Protein AF-A0A3D0M753-F1 (afdb_monomer_lite)

Radius of gyration: 14.74 Å; chains: 1; bounding box: 38×19×40 Å

Foldseek 3Di:
DAKDQFDDPPPPPVLVVVCVVVVGRRHIDDDQDQDDDDPPDDPVCSVPDDDDPVSVVVVVVSVVLVVVLVVCCVPVNNVVSRVVRVDDPDD

Secondary structure (DSSP, 8-state):
-EEESS---TT-HHHHHHHHHHT---S-EEEPP--PPPTT--HHHHHHSPPPHHHHHHHHHHHHHHHHHHHHHHHH-HHHHHHHHS-----

Structure (mmCIF, N/CA/C/O backbone):
data_AF-A0A3D0M753-F1
#
_entry.id   AF-A0A3D0M753-F1
#
loop_
_atom_site.group_PDB
_atom_site.id
_atom_site.type_symbol
_atom_site.label_atom_id
_atom_site.label_alt_id
_atom_site.label_comp_id
_atom_site.label_asym_id
_atom_site.label_entity_id
_atom_site.label_seq_id
_atom_site.pdbx_PDB_ins_code
_atom_site.Cartn_x
_atom_site.Cartn_y
_atom_site.Cartn_z
_atom_site.occupancy
_atom_site.B_iso_or_equiv
_atom_site.auth_seq_id
_atom_site.auth_comp_id
_atom_site.auth_asym_id
_atom_site.auth_atom_id
_atom_site.pdbx_PDB_model_num
ATOM 1 N N . ILE A 1 1 ? 5.019 1.451 2.606 1.00 94.50 1 ILE A N 1
ATOM 2 C CA . ILE A 1 1 ? 3.574 1.197 2.353 1.00 94.50 1 ILE A CA 1
ATOM 3 C C . ILE A 1 1 ? 2.748 2.420 2.750 1.00 94.50 1 ILE A C 1
ATOM 5 O O . ILE A 1 1 ? 3.314 3.350 3.311 1.00 94.50 1 ILE A O 1
ATOM 9 N N . ARG A 1 2 ? 1.442 2.458 2.454 1.00 96.19 2 ARG A N 1
ATOM 10 C CA . ARG A 1 2 ? 0.541 3.503 2.964 1.00 96.19 2 ARG A CA 1
ATOM 11 C C . ARG A 1 2 ? -0.876 2.990 3.207 1.00 96.19 2 ARG A C 1
ATOM 13 O O . ARG A 1 2 ? -1.536 2.550 2.274 1.00 96.19 2 ARG A O 1
ATOM 20 N N . ILE A 1 3 ? -1.369 3.137 4.426 1.00 97.94 3 ILE A N 1
ATOM 21 C CA . ILE A 1 3 ? -2.724 2.791 4.854 1.00 97.94 3 ILE A CA 1
ATOM 22 C C . ILE A 1 3 ? -3.667 3.977 4.616 1.00 97.94 3 ILE A C 1
ATOM 24 O O . ILE A 1 3 ? -3.324 5.135 4.888 1.00 97.94 3 ILE A O 1
ATOM 28 N N . ARG A 1 4 ? -4.865 3.694 4.101 1.00 97.12 4 ARG A N 1
ATOM 29 C CA . ARG A 1 4 ? -5.956 4.657 3.900 1.00 97.12 4 ARG A CA 1
ATOM 30 C C . ARG A 1 4 ? -7.256 4.090 4.462 1.00 97.12 4 ARG A C 1
ATOM 32 O O . ARG A 1 4 ? -7.538 2.922 4.232 1.00 97.12 4 ARG A O 1
ATOM 39 N N . LYS A 1 5 ? -8.057 4.928 5.131 1.00 97.00 5 LYS A N 1
ATOM 40 C CA . LYS A 1 5 ? -9.409 4.567 5.602 1.00 97.00 5 LYS A CA 1
ATOM 41 C C . LYS A 1 5 ? -10.434 4.454 4.469 1.00 97.00 5 LYS A C 1
ATOM 43 O O . LYS A 1 5 ? -11.421 3.750 4.622 1.00 97.00 5 LYS A O 1
ATOM 48 N N . ASN A 1 6 ? -10.224 5.206 3.388 1.00 97.06 6 ASN A N 1
ATOM 49 C CA . ASN A 1 6 ? -11.111 5.312 2.231 1.00 97.06 6 ASN A CA 1
ATOM 50 C C . ASN A 1 6 ? -10.407 6.043 1.066 1.00 97.06 6 ASN A C 1
ATOM 52 O O . ASN A 1 6 ? -9.221 6.394 1.159 1.00 97.06 6 ASN A O 1
ATOM 56 N N . GLY A 1 7 ? -11.145 6.267 -0.024 1.00 96.44 7 GLY A N 1
ATOM 57 C CA . GLY A 1 7 ? -10.802 7.185 -1.115 1.00 96.44 7 GLY A CA 1
ATOM 58 C C . GLY A 1 7 ? -10.946 6.553 -2.501 1.00 96.44 7 GLY A C 1
ATOM 59 O O . GLY A 1 7 ? -11.110 5.338 -2.615 1.00 96.44 7 GLY A O 1
ATOM 60 N N . SER A 1 8 ? -10.712 7.329 -3.559 1.00 96.50 8 SER A N 1
ATOM 61 C CA . SER A 1 8 ? -10.878 6.874 -4.948 1.00 96.50 8 SER A CA 1
ATOM 62 C C . SER A 1 8 ? -9.939 5.731 -5.378 1.00 96.50 8 SER A C 1
ATOM 64 O O . SER A 1 8 ? -8.919 5.434 -4.742 1.00 96.50 8 SER A O 1
ATOM 66 N N . ALA A 1 9 ? -10.258 5.109 -6.518 1.00 96.00 9 ALA A N 1
ATOM 67 C CA . ALA A 1 9 ? -9.491 3.999 -7.085 1.00 96.00 9 ALA A CA 1
ATOM 68 C C . ALA A 1 9 ? -8.061 4.366 -7.527 1.00 96.00 9 ALA A C 1
ATOM 70 O O . ALA A 1 9 ? -7.235 3.474 -7.702 1.00 96.00 9 ALA A O 1
ATOM 71 N N . GLY A 1 10 ? -7.758 5.655 -7.732 1.00 91.81 10 GLY A N 1
ATOM 72 C CA . GLY A 1 10 ? -6.410 6.112 -8.092 1.00 91.81 10 GLY A CA 1
ATOM 73 C C . GLY A 1 10 ? -5.828 5.445 -9.345 1.00 91.81 10 GLY A C 1
ATOM 74 O O . GLY A 1 10 ? -4.646 5.127 -9.359 1.00 91.81 10 GLY A O 1
ATOM 75 N N . GLY A 1 11 ? -6.664 5.173 -10.353 1.00 91.44 11 GLY A N 1
ATOM 76 C CA . GLY A 1 11 ? -6.259 4.523 -11.607 1.00 91.44 11 GLY A CA 1
ATOM 77 C C . GLY A 1 11 ? -6.255 2.989 -11.587 1.00 91.44 11 GLY A C 1
ATOM 78 O O . GLY A 1 11 ? -6.2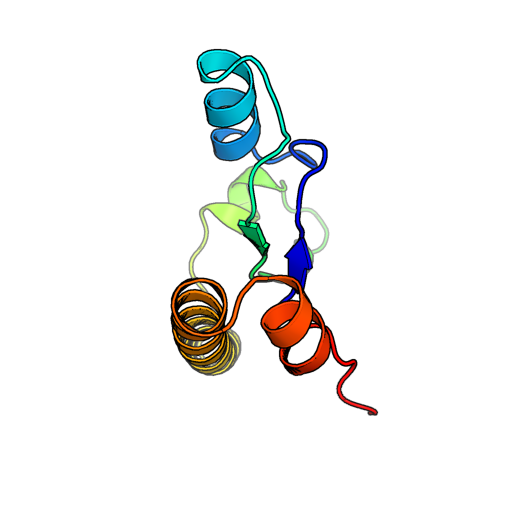08 2.385 -12.651 1.00 91.44 11 GLY A O 1
ATOM 79 N N . HIS A 1 12 ? -6.390 2.341 -10.425 1.00 95.56 12 HIS A N 1
ATOM 80 C CA . HIS A 1 12 ? -6.310 0.882 -10.311 1.00 95.56 12 HIS A CA 1
ATOM 81 C C . HIS A 1 12 ? -7.634 0.193 -10.685 1.00 95.56 12 HIS A C 1
ATOM 83 O O . HIS A 1 12 ? -8.645 0.366 -10.002 1.00 95.56 12 HIS A O 1
ATOM 89 N N . ASN A 1 13 ? -7.629 -0.654 -11.720 1.00 96.06 13 ASN A N 1
ATOM 90 C CA . ASN A 1 13 ? -8.850 -1.289 -12.244 1.00 96.06 13 ASN A CA 1
ATOM 91 C C . ASN A 1 13 ? -9.530 -2.232 -11.234 1.00 96.06 13 ASN A C 1
ATOM 93 O O . ASN A 1 13 ? -10.740 -2.143 -11.048 1.00 96.06 13 ASN A O 1
ATOM 97 N N . GLY A 1 14 ? -8.765 -3.039 -10.488 1.00 96.31 14 GLY A N 1
ATOM 98 C CA . GLY A 1 14 ? -9.322 -3.851 -9.391 1.00 96.31 14 GLY A CA 1
ATOM 99 C C . GLY A 1 14 ? -10.045 -3.017 -8.319 1.00 96.31 14 GLY A C 1
ATOM 100 O O . GLY A 1 14 ? -11.167 -3.330 -7.939 1.00 96.31 14 GLY A O 1
ATOM 101 N N . MET A 1 15 ? -9.462 -1.888 -7.900 1.00 97.44 15 MET A N 1
ATOM 102 C CA . MET A 1 15 ? -10.100 -0.968 -6.955 1.00 97.44 15 MET A CA 1
ATOM 103 C C . MET A 1 15 ? -11.354 -0.302 -7.524 1.00 97.44 15 MET A C 1
ATOM 105 O O . MET A 1 15 ? -12.312 -0.121 -6.778 1.00 97.44 15 MET A O 1
ATOM 109 N N . LYS A 1 16 ? -11.370 0.054 -8.819 1.00 98.00 16 LYS A N 1
ATOM 110 C CA . LYS A 1 16 ? -12.586 0.561 -9.482 1.00 98.00 16 LYS A CA 1
ATOM 111 C C . LYS A 1 16 ? -13.711 -0.471 -9.398 1.00 98.00 16 LYS A C 1
ATOM 113 O O . LYS A 1 16 ? -14.812 -0.112 -9.001 1.00 98.00 16 LYS A O 1
ATOM 118 N N . SER A 1 17 ? -13.403 -1.733 -9.701 1.00 98.50 17 SER A N 1
ATOM 119 C CA . SER A 1 17 ? -14.355 -2.846 -9.626 1.00 98.50 17 SER A CA 1
ATOM 120 C C . SER A 1 17 ? -14.913 -3.021 -8.210 1.00 98.50 17 SER A C 1
ATOM 122 O O . SER A 1 17 ? -16.124 -2.985 -8.021 1.00 98.50 17 SER A O 1
ATOM 124 N N . ILE A 1 18 ? -14.051 -3.094 -7.188 1.00 98.19 18 ILE A N 1
ATOM 125 C CA . ILE A 1 18 ? -14.495 -3.237 -5.789 1.00 98.19 18 ILE A CA 1
ATOM 126 C C . ILE A 1 18 ? -15.412 -2.076 -5.373 1.00 98.19 18 ILE A C 1
ATOM 128 O O . ILE A 1 18 ? -16.476 -2.311 -4.810 1.00 98.19 18 ILE A O 1
ATOM 132 N N . ILE A 1 19 ? -15.035 -0.828 -5.676 1.00 98.38 19 ILE A N 1
ATOM 133 C CA . ILE A 1 19 ? -15.854 0.351 -5.348 1.00 98.38 19 ILE A CA 1
ATOM 134 C C . ILE A 1 19 ? -17.205 0.300 -6.069 1.00 98.38 19 ILE A C 1
ATOM 136 O O . ILE A 1 19 ? -18.226 0.615 -5.463 1.00 98.38 19 ILE A O 1
ATOM 140 N N . GLN A 1 20 ? -17.219 -0.108 -7.341 1.00 98.25 20 GLN A N 1
ATOM 141 C CA . GLN A 1 20 ? -18.443 -0.249 -8.127 1.00 98.25 20 GLN A CA 1
ATOM 142 C C . GLN A 1 20 ? -19.390 -1.285 -7.510 1.00 98.25 20 GLN A C 1
ATOM 144 O O . GLN A 1 20 ? -20.561 -0.978 -7.310 1.00 98.25 20 GLN A O 1
ATOM 149 N N . TYR A 1 21 ? -18.894 -2.479 -7.175 1.00 98.38 21 TYR A N 1
ATOM 150 C CA . TYR A 1 21 ? -19.723 -3.550 -6.610 1.00 98.38 21 TYR A CA 1
ATOM 151 C C . TYR A 1 21 ? -20.180 -3.275 -5.174 1.00 98.38 21 TYR A C 1
ATOM 153 O O . TYR A 1 21 ? -21.271 -3.687 -4.795 1.00 98.38 21 TYR A O 1
ATOM 161 N N . LEU A 1 22 ? -19.378 -2.565 -4.376 1.00 97.94 22 LEU A N 1
ATOM 162 C CA . LEU A 1 22 ? -19.760 -2.174 -3.016 1.00 97.94 22 LEU A CA 1
ATOM 163 C C . LEU A 1 22 ? -20.613 -0.895 -2.968 1.00 97.94 22 LEU A C 1
ATOM 165 O O . LEU A 1 22 ? -21.181 -0.584 -1.923 1.00 97.94 22 LEU A O 1
ATOM 169 N N . GLY A 1 23 ? -20.659 -0.109 -4.049 1.00 98.19 23 GLY A N 1
ATOM 170 C CA . GLY A 1 23 ? -21.320 1.201 -4.082 1.00 98.19 23 GLY A CA 1
ATOM 171 C C . GLY A 1 23 ? -20.671 2.256 -3.174 1.00 98.19 23 GLY A C 1
ATOM 172 O O . GLY A 1 23 ? -21.257 3.306 -2.913 1.00 98.19 23 GLY A O 1
ATOM 173 N N . THR A 1 24 ? -19.473 1.996 -2.645 1.00 98.06 24 THR A N 1
ATOM 174 C CA . THR A 1 24 ? -18.774 2.905 -1.734 1.00 98.06 24 THR A CA 1
ATOM 175 C C . THR A 1 24 ? -17.267 2.685 -1.770 1.00 98.06 24 THR A C 1
ATOM 177 O O . THR A 1 24 ? -16.787 1.585 -2.026 1.00 98.06 24 THR A O 1
ATOM 180 N N . ASP A 1 25 ? -16.506 3.735 -1.470 1.00 97.50 25 ASP A N 1
ATOM 181 C CA . ASP A 1 25 ? -15.052 3.702 -1.300 1.00 97.50 25 ASP A CA 1
ATOM 182 C C . ASP A 1 25 ? -14.620 3.770 0.176 1.00 97.50 25 ASP A C 1
ATOM 184 O O . ASP A 1 25 ? -13.432 3.925 0.486 1.00 97.50 25 ASP A O 1
ATOM 188 N N . ARG A 1 26 ? -15.595 3.655 1.089 1.00 97.38 26 ARG A N 1
ATOM 189 C CA . ARG A 1 26 ? -15.445 3.779 2.543 1.00 97.38 26 ARG A CA 1
ATOM 190 C C . ARG A 1 26 ? -14.962 2.486 3.191 1.00 97.38 26 ARG A C 1
ATOM 192 O O . ARG A 1 26 ? -15.581 1.982 4.122 1.00 97.38 26 ARG A O 1
ATOM 199 N N . PHE A 1 27 ? -13.851 1.958 2.695 1.00 96.38 27 PHE A N 1
ATOM 200 C CA . PHE A 1 27 ? -13.220 0.770 3.255 1.00 96.38 27 PHE A CA 1
ATOM 201 C C . PHE A 1 27 ? -11.698 0.930 3.363 1.00 96.38 27 PHE A C 1
ATOM 203 O O . PHE A 1 27 ? -11.066 1.582 2.514 1.00 96.38 27 PHE A O 1
ATOM 210 N N . PRO A 1 28 ? -11.095 0.343 4.414 1.00 96.38 28 PRO A N 1
ATOM 211 C CA . PRO A 1 28 ? -9.671 0.444 4.653 1.00 96.38 28 PRO A CA 1
ATOM 212 C C . PRO A 1 28 ? -8.876 -0.315 3.591 1.00 96.38 28 PRO A C 1
ATOM 214 O O . PRO A 1 28 ? -9.284 -1.374 3.120 1.00 96.38 28 PRO A O 1
ATOM 217 N N . ARG A 1 29 ? -7.709 0.215 3.225 1.00 97.12 29 ARG A N 1
ATOM 218 C CA . ARG A 1 29 ? -6.778 -0.460 2.315 1.00 97.12 29 ARG A CA 1
ATOM 219 C C . ARG A 1 29 ? -5.330 -0.096 2.585 1.00 97.12 29 ARG A C 1
ATOM 221 O O . ARG A 1 29 ? -5.016 1.036 2.966 1.00 97.12 29 ARG A O 1
ATOM 228 N N . ILE A 1 30 ? -4.446 -1.044 2.299 1.00 97.62 30 ILE A N 1
ATOM 229 C CA . ILE A 1 30 ? -2.996 -0.868 2.334 1.00 97.62 30 ILE A CA 1
ATOM 230 C C . ILE A 1 30 ? -2.502 -0.727 0.895 1.00 97.62 30 ILE A C 1
ATOM 232 O O . ILE A 1 30 ? -2.765 -1.571 0.047 1.00 97.62 30 ILE A O 1
ATOM 236 N N . ARG A 1 31 ? -1.787 0.359 0.606 1.00 95.94 31 ARG A N 1
ATOM 237 C CA . ARG A 1 31 ? -1.114 0.583 -0.674 1.00 95.94 31 ARG A CA 1
ATOM 238 C C . ARG A 1 31 ? 0.346 0.168 -0.554 1.00 95.94 31 ARG A C 1
ATOM 240 O O . ARG A 1 31 ? 1.093 0.750 0.240 1.00 95.94 31 ARG A O 1
ATOM 247 N N . VAL A 1 32 ? 0.752 -0.784 -1.380 1.00 95.19 32 VAL A N 1
ATOM 248 C CA . VAL A 1 32 ? 2.157 -1.130 -1.603 1.00 95.19 32 VAL A CA 1
ATOM 249 C C . VAL A 1 32 ? 2.601 -0.409 -2.874 1.00 95.19 32 VAL A C 1
ATOM 251 O O . VAL A 1 32 ? 1.911 -0.457 -3.888 1.00 95.19 32 VAL A O 1
ATOM 254 N N . GLY A 1 33 ? 3.670 0.380 -2.783 1.00 91.44 33 GLY A N 1
ATOM 255 C CA . GLY A 1 33 ? 4.177 1.132 -3.929 1.00 91.44 33 GLY A CA 1
ATOM 256 C C . GLY A 1 33 ? 5.082 0.243 -4.769 1.00 91.44 33 GLY A C 1
ATOM 257 O O . GLY A 1 33 ? 5.979 -0.374 -4.209 1.00 91.44 33 GLY A O 1
ATOM 258 N N . VAL A 1 34 ? 4.859 0.218 -6.081 1.00 90.69 34 VAL A N 1
ATOM 259 C CA . VAL A 1 34 ? 5.651 -0.568 -7.046 1.00 90.69 34 VAL A CA 1
ATOM 260 C C . VAL A 1 34 ? 6.635 0.289 -7.852 1.00 90.69 34 VAL A C 1
ATOM 262 O O . VAL A 1 34 ? 7.228 -0.185 -8.804 1.00 90.69 34 VAL A O 1
ATOM 265 N N . GLY A 1 35 ? 6.823 1.552 -7.460 1.00 88.25 35 GLY A N 1
ATOM 266 C CA . GLY A 1 35 ? 7.670 2.498 -8.186 1.00 88.25 35 GLY A CA 1
ATOM 267 C C . GLY A 1 35 ? 6.917 3.286 -9.258 1.00 88.25 35 GLY A C 1
ATOM 268 O O . GLY A 1 35 ? 5.687 3.250 -9.341 1.00 88.25 35 GLY A O 1
ATOM 269 N N . ALA A 1 36 ? 7.671 4.088 -10.006 1.00 88.56 36 ALA A N 1
ATOM 270 C CA . ALA A 1 36 ? 7.178 4.777 -11.189 1.00 88.56 36 ALA A CA 1
ATOM 271 C C . ALA A 1 36 ? 7.558 3.958 -12.421 1.00 88.56 36 ALA A C 1
ATOM 273 O O . ALA A 1 36 ? 8.656 3.404 -12.472 1.00 88.56 36 ALA A O 1
ATOM 274 N N . LYS A 1 37 ? 6.670 3.932 -13.418 1.00 91.25 37 LYS A N 1
ATOM 275 C CA . LYS A 1 37 ? 6.969 3.277 -14.690 1.00 91.25 37 LYS A CA 1
ATOM 276 C C . LYS A 1 37 ? 8.230 3.891 -15.323 1.00 91.25 37 LYS A C 1
ATOM 278 O O . LYS A 1 37 ? 8.379 5.118 -15.258 1.00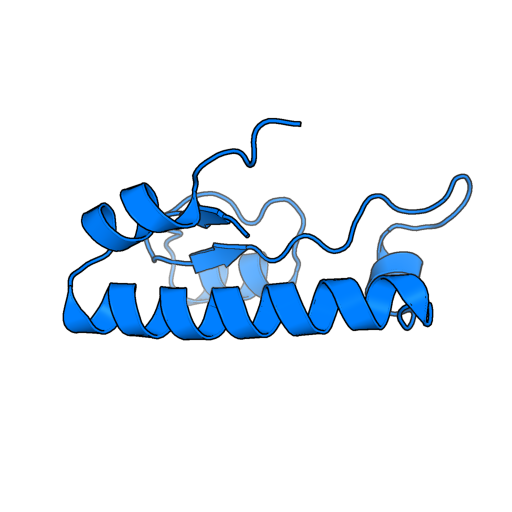 91.25 37 LYS A O 1
ATOM 283 N N . PRO A 1 38 ? 9.092 3.085 -15.963 1.00 91.00 38 PRO A N 1
ATOM 284 C CA . PRO A 1 38 ? 10.196 3.603 -16.758 1.00 91.00 38 PRO A CA 1
ATOM 285 C C . PRO A 1 38 ? 9.722 4.562 -17.859 1.00 91.00 38 PRO A C 1
ATOM 287 O O . PRO A 1 38 ? 8.559 4.548 -18.287 1.00 91.00 38 PRO A O 1
ATOM 290 N N . GLU A 1 39 ? 10.629 5.416 -18.328 1.00 94.00 39 GLU A N 1
ATOM 291 C CA . GLU A 1 39 ? 10.347 6.304 -19.453 1.00 94.00 39 GLU A CA 1
ATOM 292 C C . GLU A 1 39 ? 9.997 5.486 -20.708 1.00 94.00 39 GLU A C 1
ATOM 294 O O . GLU A 1 39 ? 10.569 4.428 -20.960 1.00 94.00 39 GLU A O 1
ATOM 299 N N . GLY A 1 40 ? 8.995 5.939 -21.466 1.00 93.31 40 GLY A N 1
ATOM 300 C CA . GLY A 1 40 ? 8.520 5.253 -22.674 1.00 93.31 40 GLY A CA 1
ATOM 301 C C . GLY A 1 40 ? 7.610 4.035 -22.456 1.00 93.31 40 GLY A C 1
ATOM 302 O O . GLY A 1 40 ? 7.006 3.580 -23.420 1.00 93.31 40 GLY A O 1
ATOM 303 N N . TRP A 1 41 ? 7.446 3.532 -21.228 1.00 93.94 41 TRP A N 1
ATOM 304 C CA . TRP A 1 41 ? 6.562 2.387 -20.952 1.00 93.94 41 TRP A CA 1
ATOM 305 C C . TRP A 1 41 ? 5.095 2.796 -20.792 1.00 93.94 41 TRP A C 1
ATOM 307 O O . TRP A 1 41 ? 4.814 3.866 -20.238 1.00 93.94 41 TRP A O 1
ATOM 317 N N . ASP A 1 42 ? 4.148 1.935 -21.181 1.00 93.56 42 ASP A N 1
ATOM 318 C CA . ASP A 1 42 ? 2.769 2.045 -20.693 1.00 93.56 42 ASP A CA 1
ATOM 319 C C . ASP A 1 42 ? 2.721 1.666 -19.201 1.00 93.56 42 ASP A C 1
ATOM 321 O O . ASP A 1 42 ? 3.521 0.876 -18.691 1.00 93.56 42 ASP A O 1
ATOM 325 N N . LEU A 1 43 ? 1.780 2.256 -18.464 1.00 90.69 43 LEU A N 1
ATOM 326 C CA . LEU A 1 43 ? 1.542 1.889 -17.075 1.00 90.69 43 LEU A CA 1
ATOM 327 C C . LEU A 1 43 ? 1.074 0.430 -16.947 1.00 90.69 43 LEU A C 1
ATOM 329 O O . LEU A 1 43 ? 1.457 -0.228 -15.983 1.00 90.69 43 LEU A O 1
ATOM 333 N N . ALA A 1 44 ? 0.265 -0.060 -17.891 1.00 92.31 44 ALA A N 1
ATOM 334 C CA . ALA A 1 44 ? -0.215 -1.437 -17.928 1.00 92.31 44 ALA A CA 1
ATOM 335 C C . ALA A 1 44 ? 0.948 -2.431 -18.054 1.00 92.31 44 ALA A C 1
ATOM 337 O O . ALA A 1 44 ? 1.018 -3.381 -17.277 1.00 92.31 44 ALA A O 1
ATOM 338 N N . ASP A 1 45 ? 1.897 -2.164 -18.951 1.00 93.81 45 ASP A N 1
ATOM 339 C CA . ASP A 1 45 ? 3.074 -3.018 -19.137 1.00 93.81 45 ASP A CA 1
ATOM 340 C C . ASP A 1 45 ? 3.940 -3.053 -17.877 1.00 93.81 45 ASP A C 1
ATOM 342 O O . ASP A 1 45 ? 4.376 -4.117 -17.443 1.00 93.81 45 ASP A O 1
ATOM 346 N N . HIS A 1 46 ? 4.128 -1.901 -17.226 1.00 92.50 46 HIS A N 1
ATOM 347 C CA . HIS A 1 46 ? 4.899 -1.831 -15.987 1.00 92.50 46 HIS A CA 1
ATOM 348 C C . HIS A 1 46 ? 4.276 -2.674 -14.863 1.00 92.50 46 HIS A C 1
ATOM 350 O O . HIS A 1 46 ? 4.989 -3.427 -14.205 1.00 92.50 46 HIS A O 1
ATOM 356 N N . VAL A 1 47 ? 2.955 -2.606 -14.654 1.00 92.44 47 VAL A N 1
ATOM 357 C CA . VAL A 1 47 ? 2.296 -3.365 -13.569 1.00 92.44 47 VAL A CA 1
ATOM 358 C C . VAL A 1 47 ? 2.142 -4.860 -13.859 1.00 92.44 47 VAL A C 1
ATOM 360 O O . VAL A 1 47 ? 1.884 -5.623 -12.931 1.00 92.44 47 VAL A O 1
ATOM 363 N N . LEU A 1 48 ? 2.263 -5.273 -15.123 1.00 93.25 48 LEU A N 1
ATOM 364 C CA . LEU A 1 48 ? 2.241 -6.680 -15.535 1.00 93.25 48 LEU A CA 1
ATOM 365 C C . LEU A 1 48 ? 3.646 -7.292 -15.638 1.00 93.25 48 LEU A C 1
ATOM 367 O O . LEU A 1 48 ? 3.774 -8.512 -15.729 1.00 93.25 48 LEU A O 1
ATOM 371 N N . SER A 1 49 ? 4.692 -6.463 -15.619 1.00 93.44 49 SER A N 1
ATOM 372 C CA . SER A 1 49 ? 6.082 -6.913 -15.614 1.00 93.44 49 SER A CA 1
ATOM 373 C C . SER A 1 49 ? 6.523 -7.439 -14.243 1.00 93.44 49 SER A C 1
ATOM 375 O O . SER A 1 49 ? 5.942 -7.117 -13.206 1.00 93.44 49 SER A O 1
ATOM 377 N N . GLY A 1 50 ? 7.557 -8.281 -14.242 1.00 92.88 50 GLY A N 1
ATOM 378 C CA . GLY A 1 50 ? 8.192 -8.746 -13.012 1.00 92.88 50 GLY A CA 1
ATOM 379 C C . GLY A 1 50 ? 9.149 -7.707 -12.423 1.00 92.88 50 GLY A C 1
ATOM 380 O O . GLY A 1 50 ? 9.605 -6.803 -13.117 1.00 92.88 50 GLY A O 1
ATOM 381 N N . PHE A 1 51 ? 9.489 -7.879 -11.148 1.00 92.56 51 PHE A N 1
ATOM 382 C CA . PHE A 1 51 ? 10.485 -7.051 -10.465 1.00 92.56 51 PHE A CA 1
ATOM 383 C C . PHE A 1 51 ? 11.919 -7.449 -10.841 1.00 92.56 51 PHE A C 1
ATOM 385 O O . PHE A 1 51 ? 12.214 -8.634 -11.032 1.00 92.56 51 PHE A O 1
ATOM 392 N N . SER A 1 52 ? 12.832 -6.473 -10.875 1.00 91.56 52 SER A N 1
ATOM 393 C CA . SER A 1 52 ? 14.277 -6.741 -10.882 1.00 91.56 52 SER A CA 1
ATOM 394 C C . SER A 1 52 ? 14.711 -7.456 -9.592 1.00 91.56 52 SER A C 1
ATOM 396 O O . SER A 1 52 ? 13.962 -7.5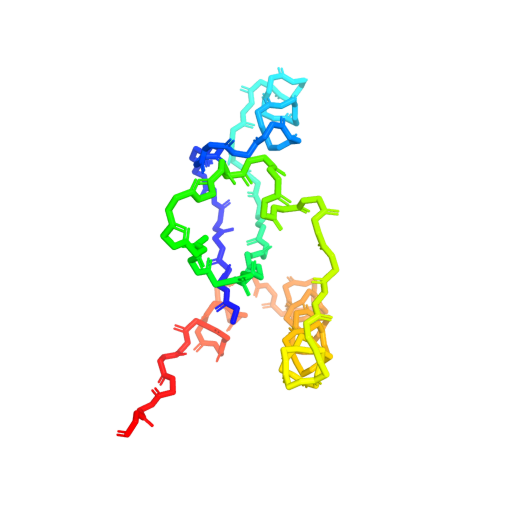20 -8.616 1.00 91.56 52 SER A O 1
ATOM 398 N N . ARG A 1 53 ? 15.945 -7.980 -9.531 1.00 91.19 53 ARG A N 1
ATOM 399 C CA . ARG A 1 53 ? 16.460 -8.602 -8.292 1.00 91.19 53 ARG A CA 1
ATOM 400 C C . ARG A 1 53 ? 16.523 -7.608 -7.133 1.00 91.19 53 ARG A C 1
ATOM 402 O O . ARG A 1 53 ? 16.216 -7.957 -5.995 1.00 91.19 53 ARG A O 1
ATOM 409 N N . GLU A 1 54 ? 16.918 -6.377 -7.425 1.00 89.44 54 GLU A N 1
ATOM 410 C CA . GLU A 1 54 ? 17.018 -5.288 -6.457 1.00 89.44 54 GLU A CA 1
ATOM 411 C C . GLU A 1 54 ? 15.626 -4.864 -5.972 1.00 89.44 54 GLU A C 1
ATOM 413 O O . GLU A 1 54 ? 15.415 -4.663 -4.775 1.00 89.44 54 GLU A O 1
ATOM 418 N N . GLU A 1 55 ? 14.660 -4.777 -6.888 1.00 92.19 55 GLU A N 1
ATOM 419 C CA . GLU A 1 55 ? 13.268 -4.452 -6.574 1.00 92.19 55 GLU A CA 1
ATOM 420 C C . GLU A 1 55 ? 1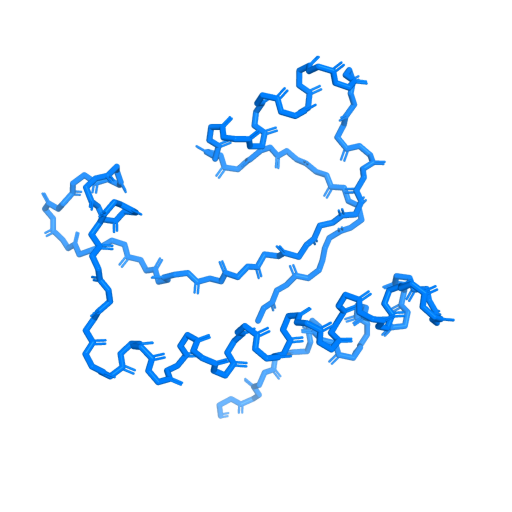2.574 -5.568 -5.793 1.00 92.19 55 GLU A C 1
ATOM 422 O O . GLU A 1 55 ? 11.829 -5.275 -4.861 1.00 92.19 55 GLU A O 1
ATOM 427 N N . ALA A 1 56 ? 12.849 -6.835 -6.114 1.00 92.50 56 ALA A N 1
ATOM 428 C CA . ALA A 1 56 ? 12.276 -7.988 -5.427 1.00 92.50 56 ALA A CA 1
ATOM 429 C C . ALA A 1 56 ? 12.600 -7.959 -3.926 1.00 92.50 56 ALA A C 1
ATOM 431 O O . ALA A 1 56 ? 11.695 -8.034 -3.101 1.00 92.50 56 ALA A O 1
ATOM 432 N N . ALA A 1 57 ? 13.861 -7.706 -3.557 1.00 92.38 57 ALA A N 1
ATOM 433 C CA . ALA A 1 57 ? 14.259 -7.603 -2.151 1.00 92.38 57 ALA A CA 1
ATOM 434 C C . ALA A 1 57 ? 13.584 -6.426 -1.414 1.00 92.38 57 ALA A C 1
ATOM 436 O O . ALA A 1 57 ? 13.323 -6.496 -0.208 1.00 92.38 57 ALA A O 1
ATOM 437 N N . LEU A 1 58 ? 13.303 -5.321 -2.114 1.00 92.88 58 LEU A N 1
ATOM 438 C CA . LEU A 1 58 ? 12.527 -4.206 -1.561 1.00 92.88 5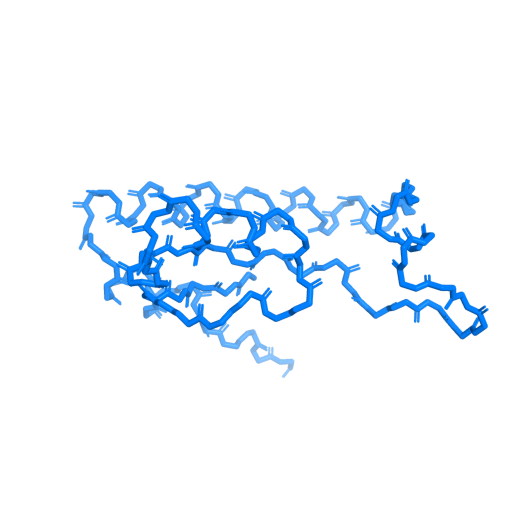8 LEU A CA 1
ATOM 439 C C . LEU A 1 58 ? 11.045 -4.570 -1.424 1.00 92.88 58 LEU A C 1
ATOM 441 O O . LEU A 1 58 ? 10.408 -4.186 -0.438 1.00 92.88 58 LEU A O 1
ATOM 445 N N . MET A 1 59 ? 10.508 -5.311 -2.391 1.00 94.38 59 MET A N 1
ATOM 446 C CA . MET A 1 59 ? 9.124 -5.762 -2.402 1.00 94.38 59 MET A CA 1
ATOM 447 C C . MET A 1 59 ? 8.855 -6.758 -1.277 1.00 94.38 59 MET A C 1
ATOM 449 O O . MET A 1 59 ? 7.871 -6.588 -0.564 1.00 94.38 59 MET A O 1
ATOM 453 N N . ASP A 1 60 ? 9.762 -7.703 -1.026 1.00 94.50 60 ASP A N 1
ATOM 454 C CA . ASP A 1 60 ? 9.654 -8.665 0.077 1.00 94.50 60 ASP A CA 1
ATOM 455 C C . ASP A 1 60 ? 9.507 -7.951 1.427 1.00 94.50 60 ASP A C 1
ATOM 457 O O . ASP A 1 60 ? 8.572 -8.207 2.190 1.00 94.50 60 ASP A O 1
ATOM 461 N N . LYS A 1 61 ? 10.361 -6.951 1.684 1.00 94.06 61 LYS A N 1
ATOM 462 C CA . LYS A 1 61 ? 10.266 -6.111 2.891 1.00 94.06 61 LYS A CA 1
ATOM 463 C C . LYS A 1 61 ? 8.954 -5.330 2.944 1.00 94.06 61 LYS A C 1
ATOM 465 O O . LYS A 1 61 ? 8.361 -5.158 4.015 1.00 94.06 61 LYS A O 1
ATOM 470 N N . ALA A 1 62 ? 8.497 -4.816 1.803 1.00 95.06 62 ALA A N 1
ATOM 471 C CA . ALA A 1 62 ? 7.256 -4.057 1.728 1.00 95.06 62 ALA A CA 1
ATOM 472 C C . ALA A 1 62 ? 6.026 -4.936 2.003 1.00 95.06 62 ALA A C 1
ATOM 474 O O . ALA A 1 62 ? 5.116 -4.483 2.700 1.00 95.06 62 ALA A O 1
ATOM 475 N N . VAL A 1 63 ? 6.018 -6.174 1.504 1.00 95.81 63 VAL A N 1
ATOM 476 C CA . VAL A 1 63 ? 4.976 -7.180 1.741 1.00 95.81 63 VAL A CA 1
ATOM 477 C C . VAL A 1 63 ? 4.970 -7.617 3.201 1.00 95.81 63 VAL A C 1
ATOM 479 O O . VAL A 1 63 ? 3.909 -7.606 3.821 1.00 95.81 63 VAL A O 1
ATOM 482 N N . GLU A 1 64 ? 6.131 -7.896 3.796 1.00 97.19 64 GLU A N 1
ATOM 483 C CA . GLU A 1 64 ? 6.223 -8.234 5.223 1.00 97.19 64 GLU A CA 1
ATOM 484 C C . GLU A 1 64 ? 5.670 -7.097 6.100 1.00 97.19 64 GLU A C 1
ATOM 486 O O . GLU A 1 64 ? 4.880 -7.312 7.022 1.00 97.19 64 GLU A O 1
ATOM 491 N N . THR A 1 65 ? 6.025 -5.852 5.770 1.00 97.06 65 THR A N 1
ATOM 492 C CA . THR A 1 65 ? 5.504 -4.672 6.473 1.00 97.06 65 THR A CA 1
ATOM 493 C C . THR A 1 65 ? 3.995 -4.517 6.261 1.00 97.06 65 THR A C 1
ATOM 495 O O . THR A 1 65 ? 3.279 -4.150 7.191 1.00 97.06 65 THR A O 1
ATOM 498 N N . ALA A 1 66 ? 3.489 -4.801 5.055 1.00 97.75 66 ALA A N 1
ATOM 499 C CA . ALA A 1 66 ? 2.059 -4.765 4.754 1.00 97.75 66 ALA A CA 1
ATOM 500 C C . ALA A 1 66 ? 1.278 -5.829 5.536 1.00 97.75 66 ALA A C 1
ATOM 502 O O . ALA A 1 66 ? 0.188 -5.528 6.015 1.00 97.75 66 ALA A O 1
ATOM 503 N N . ALA A 1 67 ? 1.839 -7.027 5.709 1.00 98.12 67 ALA A N 1
ATOM 504 C CA . ALA A 1 67 ? 1.230 -8.096 6.494 1.00 98.12 67 ALA A CA 1
ATOM 505 C C . ALA A 1 67 ? 1.098 -7.696 7.972 1.00 98.12 67 ALA A C 1
ATOM 507 O O . ALA A 1 67 ? 0.001 -7.744 8.524 1.00 98.12 67 ALA A O 1
ATOM 508 N N . LYS A 1 68 ? 2.176 -7.175 8.576 1.00 98.19 68 LYS A N 1
ATOM 509 C CA . LYS A 1 68 ? 2.158 -6.646 9.955 1.00 98.19 68 LYS A CA 1
ATOM 510 C C . LYS A 1 68 ? 1.164 -5.491 10.117 1.00 98.19 68 LYS A C 1
ATOM 512 O O . LYS A 1 68 ? 0.449 -5.402 11.110 1.00 98.19 68 LYS A O 1
ATOM 517 N N . ALA A 1 69 ? 1.084 -4.613 9.119 1.00 98.06 69 ALA A N 1
ATOM 518 C CA . ALA A 1 69 ? 0.102 -3.538 9.100 1.00 98.06 69 ALA A CA 1
ATOM 519 C C . ALA A 1 69 ? -1.339 -4.059 9.011 1.00 98.06 69 ALA A C 1
ATOM 521 O O . ALA A 1 69 ? -2.213 -3.511 9.679 1.00 98.06 69 ALA A O 1
ATOM 522 N N . ALA A 1 70 ? -1.596 -5.098 8.213 1.00 98.25 70 ALA A N 1
ATOM 523 C CA . ALA A 1 70 ? -2.910 -5.728 8.120 1.00 98.25 70 ALA A CA 1
ATOM 524 C C . ALA A 1 70 ? -3.322 -6.352 9.458 1.00 98.25 70 ALA A C 1
ATOM 526 O O . ALA A 1 70 ? -4.439 -6.116 9.911 1.00 98.25 70 ALA A O 1
ATOM 527 N N . GLU A 1 71 ? -2.405 -7.057 10.121 1.00 98.44 71 GLU A N 1
ATOM 528 C CA . GLU A 1 71 ? -2.620 -7.599 11.464 1.00 98.44 71 GLU A CA 1
ATOM 529 C C . GLU A 1 71 ? -2.950 -6.485 12.467 1.00 98.44 71 GLU A C 1
ATOM 531 O O . GLU A 1 71 ? -3.988 -6.540 13.118 1.00 98.44 71 GLU A O 1
ATOM 536 N N . CYS A 1 72 ? -2.146 -5.417 12.512 1.00 98.25 72 CYS A N 1
ATOM 537 C CA . CYS A 1 72 ? -2.373 -4.277 13.406 1.00 98.25 72 CYS A CA 1
ATOM 538 C C . CYS A 1 72 ? -3.713 -3.565 13.144 1.00 98.25 72 CYS A C 1
ATOM 540 O O . CYS A 1 72 ? -4.376 -3.136 14.086 1.00 98.25 72 CYS A O 1
ATOM 542 N N . ILE A 1 73 ? -4.162 -3.460 11.886 1.00 98.12 73 ILE A N 1
ATOM 543 C CA . ILE A 1 73 ? -5.496 -2.913 11.575 1.00 98.12 73 ILE A CA 1
ATOM 544 C C . ILE A 1 73 ? -6.593 -3.750 12.243 1.00 98.12 73 ILE A C 1
ATOM 546 O O . ILE A 1 73 ? -7.556 -3.175 12.749 1.00 98.12 73 ILE A O 1
ATOM 550 N N . VAL A 1 74 ? -6.458 -5.078 12.226 1.00 97.88 74 VAL A N 1
ATOM 551 C CA . VAL A 1 74 ? -7.454 -6.008 12.774 1.00 97.88 74 VAL A CA 1
ATOM 552 C C . VAL A 1 74 ? -7.406 -6.049 14.301 1.00 97.88 74 VAL A C 1
ATOM 554 O O . VAL A 1 74 ? -8.459 -6.063 14.931 1.00 97.88 74 VAL A O 1
ATOM 557 N N . THR A 1 75 ? -6.214 -6.057 14.899 1.00 98.38 75 THR A N 1
ATOM 558 C CA . THR A 1 75 ? -6.040 -6.236 16.350 1.00 98.38 75 THR A CA 1
ATOM 559 C C . THR A 1 75 ? -6.145 -4.934 17.136 1.00 98.38 75 THR A C 1
ATOM 561 O O . THR A 1 75 ? -6.748 -4.909 18.205 1.00 98.38 75 THR A O 1
ATOM 564 N N . ASP A 1 76 ? -5.590 -3.844 16.606 1.00 97.88 76 ASP A N 1
ATOM 565 C CA . ASP A 1 76 ? -5.453 -2.571 17.314 1.00 97.88 76 ASP A CA 1
ATOM 566 C C . ASP A 1 76 ? -6.235 -1.408 16.676 1.00 97.88 76 ASP A C 1
ATOM 568 O O . ASP A 1 76 ? -6.291 -0.302 17.224 1.00 97.88 76 ASP A O 1
ATOM 572 N N . GLY A 1 77 ? -6.809 -1.624 15.495 1.00 97.50 77 GLY A N 1
ATOM 573 C CA . GLY A 1 77 ? -7.566 -0.620 14.761 1.00 97.50 77 GLY A CA 1
ATOM 574 C C . GLY A 1 77 ? -6.733 0.250 13.811 1.00 97.50 77 GLY A C 1
ATOM 575 O O . GLY A 1 77 ? -5.519 0.446 13.933 1.00 97.50 77 GLY A O 1
ATOM 576 N N . ILE A 1 78 ? -7.429 0.819 12.823 1.00 97.31 78 ILE A N 1
ATOM 577 C CA . ILE A 1 78 ? -6.799 1.506 11.688 1.00 97.31 78 ILE A CA 1
ATOM 578 C C . ILE A 1 78 ? -6.014 2.766 12.067 1.00 97.31 78 ILE A C 1
ATOM 580 O O . ILE A 1 78 ? -5.008 3.061 11.427 1.00 97.31 78 ILE A O 1
ATOM 584 N N . ASP A 1 79 ? -6.437 3.516 13.084 1.00 97.06 79 ASP A N 1
ATOM 585 C CA . ASP A 1 79 ? -5.759 4.758 13.473 1.00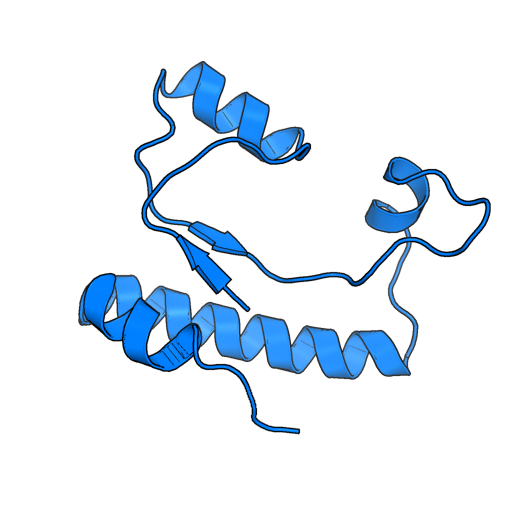 97.06 79 ASP A CA 1
ATOM 586 C C . ASP A 1 79 ? -4.363 4.496 14.037 1.00 97.06 79 ASP A C 1
ATOM 588 O O . ASP A 1 79 ? -3.394 5.139 13.622 1.00 97.06 79 ASP A O 1
ATOM 592 N N . LYS A 1 80 ? -4.233 3.490 14.911 1.00 97.12 80 LYS A N 1
ATOM 593 C CA . LYS A 1 80 ? -2.932 3.065 15.434 1.00 97.12 80 LYS A CA 1
ATOM 594 C C . LYS A 1 80 ? -2.047 2.539 14.307 1.00 97.12 80 LYS A C 1
ATOM 596 O O . LYS A 1 80 ? -0.908 2.984 14.173 1.00 97.12 80 LYS A O 1
ATOM 601 N N . ALA A 1 81 ? -2.587 1.675 13.445 1.00 97.62 81 ALA A N 1
ATOM 602 C CA . ALA A 1 81 ? -1.848 1.161 12.298 1.00 97.62 81 ALA A CA 1
ATOM 603 C C . ALA A 1 81 ? -1.362 2.297 11.378 1.00 97.62 81 ALA A C 1
ATOM 605 O O . ALA A 1 81 ? -0.205 2.323 10.963 1.00 97.62 81 ALA A O 1
ATOM 606 N N . MET A 1 82 ? -2.205 3.292 11.089 1.00 96.94 82 MET A N 1
ATOM 607 C CA . MET A 1 82 ? -1.805 4.459 10.301 1.00 96.94 82 MET A CA 1
ATOM 608 C C . MET A 1 82 ? -0.662 5.234 10.962 1.00 96.94 82 MET A C 1
ATOM 610 O O . MET A 1 82 ? 0.287 5.587 10.265 1.00 96.94 82 MET A O 1
ATOM 614 N N . ASN A 1 83 ? -0.717 5.470 12.273 1.00 96.31 83 ASN A N 1
ATOM 615 C CA . ASN A 1 83 ? 0.342 6.178 12.997 1.00 96.31 83 ASN A CA 1
ATOM 616 C C . ASN A 1 83 ? 1.679 5.429 12.978 1.00 96.31 83 ASN A C 1
ATOM 618 O O . ASN A 1 83 ? 2.723 6.069 12.901 1.00 96.31 83 ASN A O 1
ATOM 622 N N . LEU A 1 84 ? 1.655 4.095 13.004 1.00 95.81 84 LEU A N 1
ATOM 623 C CA . LEU A 1 84 ? 2.865 3.273 12.951 1.00 95.81 84 LEU A CA 1
ATOM 624 C C . LEU A 1 84 ? 3.444 3.192 11.528 1.00 95.81 84 LEU A C 1
ATOM 626 O O . LEU A 1 84 ? 4.632 3.439 11.320 1.00 95.81 84 LEU A O 1
ATOM 630 N N . TYR A 1 85 ? 2.604 2.892 10.532 1.00 96.12 85 TYR A N 1
ATOM 631 C CA . TYR A 1 85 ? 3.060 2.464 9.203 1.00 96.12 85 TYR A CA 1
ATOM 632 C C . TYR A 1 85 ? 2.992 3.534 8.102 1.00 96.12 85 TYR A C 1
ATOM 634 O O . TYR A 1 85 ? 3.549 3.326 7.024 1.00 96.12 85 TYR A O 1
ATOM 642 N N . ASN A 1 86 ? 2.336 4.682 8.327 1.00 96.06 86 ASN A N 1
ATOM 643 C CA . ASN A 1 86 ? 2.358 5.808 7.374 1.00 96.06 86 ASN A CA 1
ATOM 644 C C . ASN A 1 86 ? 3.517 6.786 7.608 1.00 96.06 86 ASN A C 1
ATOM 646 O O . ASN A 1 86 ? 3.564 7.846 6.972 1.00 96.06 86 ASN A O 1
ATOM 650 N N . THR A 1 87 ? 4.429 6.466 8.522 1.00 86.50 87 THR A N 1
ATOM 651 C CA . THR A 1 87 ? 5.577 7.310 8.838 1.00 86.50 87 THR A CA 1
ATOM 652 C C . THR A 1 87 ? 6.523 7.389 7.639 1.00 86.50 87 THR A C 1
ATOM 654 O O . THR A 1 87 ? 6.760 6.418 6.919 1.00 86.50 87 THR A O 1
ATOM 657 N N . LYS A 1 88 ? 7.047 8.588 7.366 1.00 67.12 88 LYS A N 1
ATOM 658 C CA . LYS A 1 88 ? 8.122 8.741 6.383 1.00 67.12 88 LYS A CA 1
ATOM 659 C C . LYS A 1 88 ? 9.386 8.168 7.017 1.00 67.12 88 LYS A C 1
ATOM 661 O O . LYS A 1 88 ? 9.800 8.668 8.061 1.00 67.12 88 LYS A O 1
ATOM 666 N N . HIS A 1 89 ? 10.036 7.200 6.377 1.00 60.31 89 HIS A N 1
ATOM 667 C CA . HIS A 1 89 ? 11.453 6.977 6.650 1.00 60.31 89 HIS A CA 1
ATOM 668 C C . HIS A 1 89 ? 12.171 8.291 6.311 1.00 60.31 89 HIS A C 1
ATOM 670 O O . HIS A 1 89 ? 12.145 8.723 5.155 1.00 60.31 89 HIS A O 1
ATOM 676 N N . ARG A 1 90 ? 12.706 8.990 7.324 1.00 43.69 90 ARG A N 1
ATOM 677 C CA . ARG A 1 90 ? 13.628 10.109 7.084 1.00 43.69 90 ARG A CA 1
ATOM 678 C C . ARG A 1 90 ? 14.792 9.518 6.289 1.00 43.69 90 ARG A C 1
ATOM 680 O O . ARG A 1 90 ? 15.382 8.537 6.735 1.00 43.69 90 ARG A O 1
ATOM 687 N N . LYS A 1 91 ? 15.013 10.053 5.088 1.00 38.19 91 LYS A N 1
ATOM 688 C CA . LYS A 1 91 ? 16.299 9.909 4.408 1.00 38.19 91 LYS A CA 1
ATOM 689 C C . LYS A 1 91 ? 17.359 10.639 5.218 1.00 38.19 91 LYS A C 1
ATOM 691 O O . LYS A 1 91 ? 16.989 11.671 5.829 1.00 38.19 91 LYS A O 1
#

Sequence (91 aa):
IRIRKNGSAGGHNGMKSIIQYLGTDRFPRIRVGVGAKPEGWDLADHVLSGFSREEAALMDKAVETAAKAAECIVTDGIDKAMNLYNTKHRK

pLDDT: mean 93.38, std 9.55, range [38.19, 98.5]